Protein AF-A0A1G6CM73-F1 (afdb_monomer_lite)

Foldseek 3Di:
DDDQQCVVVVVVLVVDAQDPVNLVVQLVVQLVVLVVCCVVPVVSVVCNVVSNVCSVLSNLLSNLVSLLVVLVLVLCVVVVVQLLQKWKDKQVQWIRHSVDPDIDGDSDGDSCSSNDQKIWMWIDGRVAPPDIDIDMDGSVVSVVCSPVVSVVVVVVSVVVVVVRVVD

Radius of gyration: 19.4 Å; chains: 1; bounding box: 43×36×65 Å

Sequence (167 aa):
MDIENTKDLRIWIDKGEVSDNEKADIEVIIKAFSDYMTAVDPEYQYNKTFLKDFIPSFIMSNKMLNTKKAFLDTLIDSLNDYKEKLKIEIDNAWKYDGTKDSVILANFFDKSKVNSGKLYYQINYIDEKSFVLAGSIKTEKLDKDIDKVIEEVVDLFLSRLNENDEN

Organism: Eubacterium oxidoreducens (NCBI:txid1732)

Secondary structure (DSSP, 8-state):
----TTHHHHHHHTT-PPPHHHHHHHHHHHHHHHHHHHHH-GGGHHHHHHHHHHHHHHHHHHHHHHHHHHHHHHHHHHTGGGGGGEEEEETTTEEE-SSSSS-EE-SS--HHHHTSSEEEEEEEETTSTT-EEEEEEEHHHHTT-HHHHHHHHHHHHHHHHHHHHT-

Structure (mmCIF, N/CA/C/O backbone):
data_AF-A0A1G6CM73-F1
#
_entry.id   AF-A0A1G6CM73-F1
#
loop_
_atom_site.group_PDB
_atom_site.id
_atom_site.type_symbol
_atom_site.label_atom_id
_atom_site.label_alt_id
_atom_site.label_comp_id
_atom_site.label_asym_id
_atom_site.label_entity_id
_atom_site.label_seq_id
_atom_site.pdbx_PDB_ins_code
_atom_site.Cartn_x
_atom_site.Cartn_y
_atom_site.Cartn_z
_atom_site.occupancy
_atom_site.B_iso_or_equiv
_atom_site.auth_seq_id
_atom_site.auth_comp_id
_atom_site.auth_asym_id
_atom_site.auth_atom_id
_atom_site.pdbx_PDB_model_num
ATOM 1 N N . MET A 1 1 ? -6.945 -23.818 -8.688 1.00 51.78 1 MET A N 1
ATOM 2 C CA . MET A 1 1 ? -5.786 -23.013 -8.264 1.00 51.78 1 MET A CA 1
ATOM 3 C C . MET A 1 1 ? -6.092 -21.609 -8.725 1.00 51.78 1 MET A C 1
ATOM 5 O O . MET A 1 1 ? -6.179 -21.411 -9.931 1.00 51.78 1 MET A O 1
ATOM 9 N N . ASP A 1 2 ? -6.395 -20.703 -7.802 1.00 65.06 2 ASP A N 1
ATOM 10 C CA . ASP A 1 2 ? -6.663 -19.314 -8.170 1.00 65.06 2 ASP A CA 1
ATOM 11 C C . ASP A 1 2 ? -5.373 -18.698 -8.715 1.00 65.06 2 ASP A C 1
ATOM 13 O O . ASP A 1 2 ? -4.293 -18.913 -8.162 1.00 65.06 2 ASP A O 1
ATOM 17 N N . ILE A 1 3 ? -5.470 -18.005 -9.847 1.00 75.38 3 ILE A N 1
ATOM 18 C CA . ILE A 1 3 ? -4.323 -17.336 -10.460 1.00 75.38 3 ILE A CA 1
ATOM 19 C C . ILE A 1 3 ? -4.010 -16.095 -9.618 1.00 75.38 3 ILE A C 1
ATOM 21 O O . ILE A 1 3 ? -4.854 -15.208 -9.481 1.00 75.38 3 ILE A O 1
ATOM 25 N N . GLU A 1 4 ? -2.802 -16.037 -9.055 1.00 82.06 4 GLU A N 1
ATOM 26 C CA . GLU A 1 4 ? -2.294 -14.867 -8.336 1.00 82.06 4 GLU A CA 1
ATOM 27 C C . GLU A 1 4 ? -1.532 -13.955 -9.306 1.00 82.06 4 GLU A C 1
ATOM 29 O O . GLU A 1 4 ? -0.376 -14.210 -9.643 1.00 82.06 4 GLU A O 1
ATOM 34 N N . ASN A 1 5 ? -2.181 -12.885 -9.768 1.00 83.75 5 ASN A N 1
ATOM 35 C CA . ASN A 1 5 ? -1.605 -11.971 -10.768 1.00 83.75 5 ASN A CA 1
ATOM 36 C C . ASN A 1 5 ? -0.527 -11.039 -10.196 1.00 83.75 5 ASN A C 1
ATOM 38 O O . ASN A 1 5 ? 0.162 -10.349 -10.943 1.00 83.75 5 ASN A O 1
ATOM 42 N N . THR A 1 6 ? -0.404 -10.979 -8.872 1.00 88.94 6 THR A N 1
ATOM 43 C CA . THR A 1 6 ? 0.412 -9.989 -8.164 1.00 88.94 6 THR A CA 1
ATOM 44 C C . THR A 1 6 ? 1.589 -10.600 -7.413 1.00 88.94 6 THR A C 1
ATOM 46 O O . THR A 1 6 ? 2.295 -9.873 -6.721 1.00 88.94 6 THR A O 1
ATOM 49 N N . LYS A 1 7 ? 1.859 -11.901 -7.581 1.00 89.44 7 LYS A N 1
ATOM 50 C CA . LYS A 1 7 ? 2.931 -12.609 -6.868 1.00 89.44 7 LYS A CA 1
ATOM 51 C C . LYS A 1 7 ? 4.309 -11.972 -7.074 1.00 89.44 7 LYS A C 1
ATOM 53 O O . LYS A 1 7 ? 4.978 -11.633 -6.101 1.00 89.44 7 LYS A O 1
ATOM 58 N N . ASP A 1 8 ? 4.722 -11.772 -8.326 1.00 89.19 8 ASP A N 1
ATOM 59 C CA . ASP A 1 8 ? 6.038 -11.193 -8.637 1.00 89.19 8 ASP A CA 1
ATOM 60 C C . ASP A 1 8 ? 6.122 -9.721 -8.216 1.00 89.19 8 ASP A C 1
ATOM 62 O O . ASP A 1 8 ? 7.147 -9.274 -7.705 1.00 89.19 8 ASP A O 1
ATOM 66 N N . LEU A 1 9 ? 5.013 -8.985 -8.353 1.00 89.69 9 LEU A N 1
ATOM 67 C CA . LEU A 1 9 ? 4.895 -7.611 -7.867 1.00 89.69 9 LEU A CA 1
ATOM 68 C C . LEU A 1 9 ? 5.056 -7.545 -6.343 1.00 89.69 9 LEU A C 1
ATOM 70 O O . LEU A 1 9 ? 5.780 -6.692 -5.846 1.00 89.69 9 LEU A O 1
ATOM 74 N N . ARG A 1 10 ? 4.423 -8.454 -5.598 1.00 89.12 10 ARG A N 1
ATOM 75 C CA . ARG A 1 10 ? 4.547 -8.536 -4.141 1.00 89.12 10 ARG A CA 1
ATOM 76 C C . ARG A 1 10 ? 5.985 -8.829 -3.724 1.00 89.12 10 ARG A C 1
ATOM 78 O O . ARG A 1 10 ? 6.522 -8.098 -2.903 1.00 89.12 10 ARG A O 1
ATOM 85 N N . ILE A 1 11 ? 6.612 -9.845 -4.324 1.00 88.19 11 ILE A N 1
ATOM 86 C CA . ILE A 1 11 ? 8.023 -10.182 -4.065 1.00 88.19 11 ILE A CA 1
ATOM 87 C C . ILE A 1 11 ? 8.913 -8.964 -4.312 1.00 88.19 11 ILE A C 1
ATOM 89 O O . ILE A 1 11 ? 9.871 -8.735 -3.580 1.00 88.19 11 ILE A O 1
ATOM 93 N N . TRP A 1 12 ? 8.609 -8.187 -5.351 1.00 87.38 12 TRP A N 1
ATOM 94 C CA . TRP A 1 12 ? 9.332 -6.963 -5.647 1.00 87.38 12 TRP A CA 1
ATOM 95 C C . TRP A 1 12 ? 9.108 -5.873 -4.588 1.00 87.38 12 TRP A C 1
ATOM 97 O O . TRP A 1 12 ? 10.081 -5.302 -4.109 1.00 87.38 12 TRP A O 1
ATOM 107 N N . ILE A 1 13 ? 7.861 -5.625 -4.172 1.00 90.12 13 ILE A N 1
ATOM 108 C CA . ILE A 1 13 ? 7.522 -4.646 -3.122 1.00 90.12 13 ILE A CA 1
ATOM 109 C C . ILE A 1 13 ? 8.185 -5.002 -1.785 1.00 90.12 13 ILE A C 1
ATOM 111 O O . ILE A 1 13 ? 8.648 -4.107 -1.079 1.00 90.12 13 ILE A O 1
ATOM 115 N N . ASP A 1 14 ? 8.259 -6.291 -1.448 1.00 86.19 14 ASP A N 1
ATOM 116 C CA . ASP A 1 14 ? 8.864 -6.782 -0.205 1.00 86.19 14 ASP A CA 1
ATOM 117 C C . ASP A 1 14 ? 10.386 -6.544 -0.144 1.00 86.19 14 ASP A C 1
ATOM 119 O O . ASP A 1 14 ? 10.966 -6.576 0.939 1.00 86.19 14 ASP A O 1
ATOM 123 N N . LYS A 1 15 ? 11.044 -6.244 -1.275 1.00 82.38 15 LYS A N 1
ATOM 124 C CA . LYS A 1 15 ? 12.457 -5.821 -1.291 1.00 82.38 15 LYS A CA 1
ATOM 125 C C . LYS A 1 15 ? 12.668 -4.387 -0.795 1.00 82.38 15 LYS A C 1
ATOM 127 O O . LYS A 1 15 ? 13.814 -4.002 -0.583 1.00 82.38 15 LYS A O 1
ATOM 132 N N . GLY A 1 16 ? 11.595 -3.624 -0.583 1.00 76.69 16 GLY A N 1
ATOM 133 C CA . GLY A 1 16 ? 11.655 -2.268 -0.047 1.00 76.69 16 GLY A CA 1
ATOM 134 C C . GLY A 1 16 ? 11.598 -1.176 -1.114 1.00 76.69 16 GLY A C 1
ATOM 135 O O . GLY A 1 16 ? 10.983 -1.326 -2.175 1.00 76.69 16 GLY A O 1
ATOM 136 N N . GLU A 1 17 ? 12.209 -0.036 -0.796 1.00 75.81 17 GLU A N 1
ATOM 137 C CA . GLU A 1 17 ? 12.255 1.120 -1.686 1.00 75.81 17 GLU A CA 1
ATOM 138 C C . GLU A 1 17 ? 13.195 0.896 -2.873 1.00 75.81 17 GLU A C 1
ATOM 140 O O . GLU A 1 17 ? 14.277 0.332 -2.742 1.00 75.81 17 GLU A O 1
ATOM 145 N N . VAL A 1 18 ? 12.787 1.400 -4.039 1.00 78.62 18 VAL A N 1
ATOM 146 C CA . VAL A 1 18 ? 13.594 1.369 -5.263 1.00 78.62 18 VAL A CA 1
ATOM 147 C C . VAL A 1 18 ? 14.406 2.658 -5.342 1.00 78.62 18 VAL A C 1
ATOM 149 O O . VAL A 1 18 ? 13.835 3.754 -5.414 1.00 78.62 18 VAL A O 1
ATOM 152 N N . SER A 1 19 ? 15.729 2.525 -5.359 1.00 83.56 19 SER A N 1
ATOM 153 C CA . SER A 1 19 ? 16.665 3.639 -5.517 1.00 83.56 19 SER A CA 1
ATOM 154 C C . SER A 1 19 ? 16.550 4.301 -6.894 1.00 83.56 19 SER A C 1
ATOM 156 O O . SER A 1 19 ? 16.024 3.727 -7.846 1.00 83.56 19 SER A O 1
ATOM 158 N N . ASP A 1 20 ? 17.066 5.523 -7.040 1.00 84.62 20 ASP A N 1
ATOM 159 C CA . ASP A 1 20 ? 17.027 6.222 -8.333 1.00 84.62 20 ASP A CA 1
ATOM 160 C C . ASP A 1 20 ? 17.852 5.514 -9.420 1.00 84.62 20 ASP A C 1
ATOM 162 O O . ASP A 1 20 ? 17.456 5.517 -10.586 1.00 84.62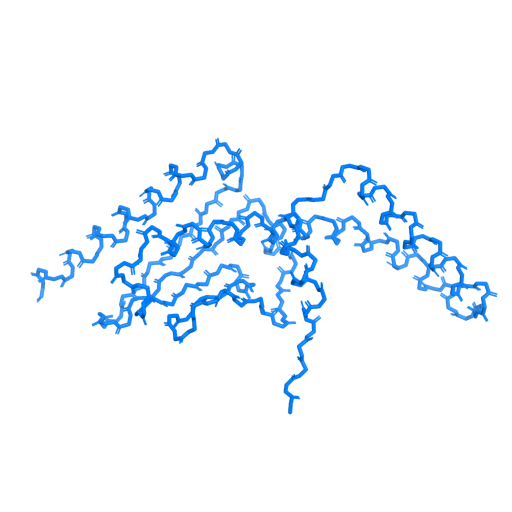 20 ASP A O 1
ATOM 166 N N . ASN A 1 21 ? 18.938 4.836 -9.034 1.00 87.31 21 ASN A N 1
ATOM 167 C CA . ASN A 1 21 ? 19.709 3.991 -9.947 1.00 87.31 21 ASN A CA 1
ATOM 168 C C . ASN A 1 21 ? 18.881 2.787 -10.414 1.00 87.31 21 ASN A C 1
ATOM 170 O O . ASN A 1 21 ? 18.781 2.545 -11.611 1.00 87.31 21 ASN A O 1
ATOM 174 N N . GLU A 1 22 ? 18.208 2.086 -9.496 1.00 85.25 22 GLU A N 1
ATOM 175 C CA . GLU A 1 22 ? 17.347 0.954 -9.861 1.00 85.25 22 GLU A CA 1
ATOM 176 C C . GLU A 1 22 ? 16.152 1.389 -10.714 1.00 85.25 22 GLU A C 1
ATOM 178 O O . GLU A 1 22 ? 15.761 0.668 -11.628 1.00 85.25 22 GLU A O 1
ATOM 183 N N . LYS A 1 23 ? 15.584 2.580 -10.472 1.00 86.00 23 LYS A N 1
ATOM 184 C CA . LYS A 1 23 ? 14.556 3.146 -11.359 1.00 86.00 23 LYS A CA 1
ATOM 185 C C . LYS A 1 23 ? 15.102 3.290 -12.772 1.00 86.00 23 LYS A C 1
ATOM 187 O O . LYS A 1 23 ? 14.465 2.802 -13.702 1.00 86.00 23 LYS A O 1
ATOM 192 N N . ALA A 1 24 ? 16.269 3.918 -12.930 1.00 87.94 24 ALA A N 1
ATOM 193 C CA . ALA A 1 24 ? 16.902 4.093 -14.233 1.00 87.94 24 ALA A CA 1
ATOM 194 C C . ALA A 1 24 ? 17.168 2.742 -14.919 1.00 87.94 24 ALA A C 1
ATOM 196 O O . ALA A 1 24 ? 16.850 2.587 -16.100 1.00 87.94 24 ALA A O 1
ATOM 197 N N . ASP A 1 25 ? 17.653 1.749 -14.173 1.00 89.25 25 ASP A N 1
ATOM 198 C CA . ASP A 1 25 ? 17.893 0.398 -14.682 1.00 89.25 25 ASP A CA 1
ATOM 199 C C . ASP A 1 25 ? 16.595 -0.282 -15.144 1.00 89.25 25 ASP A C 1
ATOM 201 O O . ASP A 1 25 ? 16.545 -0.828 -16.247 1.00 89.25 25 ASP A O 1
ATOM 205 N N . ILE A 1 26 ? 15.512 -0.194 -14.363 1.00 86.81 26 ILE A N 1
ATOM 206 C CA . ILE A 1 26 ? 14.185 -0.708 -14.743 1.00 86.81 26 ILE A CA 1
ATOM 207 C C . ILE A 1 26 ? 13.705 -0.044 -16.034 1.00 86.81 26 ILE A C 1
ATOM 209 O O . ILE A 1 26 ? 13.221 -0.730 -16.939 1.00 86.81 26 ILE A O 1
ATOM 213 N N . GLU A 1 27 ? 13.849 1.279 -16.150 1.00 87.62 27 GLU A N 1
ATOM 214 C CA . GLU A 1 27 ? 13.454 1.973 -17.372 1.00 87.62 27 GLU A CA 1
ATOM 215 C C . GLU A 1 27 ? 14.238 1.468 -18.584 1.00 87.62 27 GLU A C 1
ATOM 217 O O . GLU A 1 27 ? 13.651 1.248 -19.645 1.00 87.62 27 GLU A O 1
ATOM 222 N N . VAL A 1 28 ? 15.555 1.297 -18.442 1.00 89.00 28 VAL A N 1
ATOM 223 C CA . VAL A 1 28 ? 16.430 0.806 -19.513 1.00 89.00 28 VAL A CA 1
ATOM 224 C C . VAL A 1 28 ? 16.052 -0.620 -19.900 1.00 89.00 28 VAL A C 1
ATOM 226 O O . VAL A 1 28 ? 15.887 -0.890 -21.090 1.00 89.00 28 VAL A O 1
ATOM 229 N N . ILE A 1 29 ? 15.841 -1.509 -18.927 1.00 89.12 29 ILE A N 1
ATOM 230 C CA . ILE A 1 29 ? 15.462 -2.909 -19.161 1.00 89.12 29 ILE A CA 1
ATOM 231 C C . ILE A 1 29 ? 14.131 -2.991 -19.914 1.00 89.12 29 ILE A C 1
ATOM 233 O O . ILE A 1 29 ? 14.046 -3.680 -20.931 1.00 89.12 29 ILE A O 1
ATOM 237 N N . ILE A 1 30 ? 13.100 -2.258 -19.477 1.00 86.69 30 ILE A N 1
ATOM 238 C CA . ILE A 1 30 ? 11.785 -2.293 -20.136 1.00 86.69 30 ILE A CA 1
ATOM 239 C C . ILE A 1 30 ? 11.865 -1.681 -21.540 1.00 86.69 30 ILE A C 1
ATOM 241 O O . ILE A 1 30 ? 11.281 -2.224 -22.482 1.00 86.69 30 ILE A O 1
ATOM 245 N N . LYS A 1 31 ? 12.611 -0.580 -21.719 1.00 86.69 31 LYS A N 1
ATOM 246 C CA . LYS A 1 31 ? 12.829 0.029 -23.042 1.00 86.69 31 LYS A CA 1
ATOM 247 C C . LYS A 1 31 ? 13.542 -0.944 -23.986 1.00 86.69 31 LYS A C 1
ATOM 249 O O . LYS A 1 31 ? 13.077 -1.113 -25.110 1.00 86.69 31 LYS A O 1
ATOM 254 N N . ALA A 1 32 ? 14.602 -1.606 -23.525 1.00 88.25 32 ALA A N 1
ATOM 255 C CA . ALA A 1 32 ? 15.357 -2.578 -24.309 1.00 88.25 32 ALA A CA 1
ATOM 256 C C . ALA A 1 32 ? 14.514 -3.812 -24.667 1.00 88.25 32 ALA A C 1
ATOM 258 O O . ALA A 1 32 ? 14.525 -4.245 -25.817 1.00 88.25 32 ALA A O 1
ATOM 259 N N . PHE A 1 33 ? 13.732 -4.340 -23.721 1.00 87.19 33 PHE A N 1
ATOM 260 C CA . PHE A 1 33 ? 12.819 -5.459 -23.971 1.00 87.19 33 PHE A CA 1
ATOM 261 C C . PHE A 1 33 ? 11.741 -5.099 -25.003 1.00 87.19 33 PHE A C 1
ATOM 263 O O . PHE A 1 33 ? 11.486 -5.850 -25.941 1.00 87.19 33 PHE A O 1
ATOM 270 N N . SER A 1 34 ? 11.153 -3.910 -24.874 1.00 84.38 34 SER A N 1
ATOM 271 C CA . SER A 1 34 ? 10.179 -3.357 -25.820 1.00 84.38 34 SER A CA 1
ATOM 272 C C . SER A 1 34 ? 10.766 -3.181 -27.234 1.00 84.38 34 SER A C 1
ATOM 274 O O . SER A 1 34 ? 10.136 -3.538 -28.236 1.00 84.38 34 SER A O 1
ATOM 276 N N . ASP A 1 35 ? 12.007 -2.695 -27.327 1.00 85.81 35 ASP A N 1
ATOM 277 C CA . ASP A 1 35 ? 12.722 -2.560 -28.597 1.00 85.81 35 ASP A CA 1
ATOM 278 C C . ASP A 1 35 ? 13.050 -3.933 -29.215 1.00 85.81 35 ASP A C 1
ATOM 280 O O . ASP A 1 35 ? 12.861 -4.112 -30.419 1.00 85.81 35 ASP A O 1
ATOM 284 N N . TYR A 1 36 ? 13.453 -4.918 -28.403 1.00 86.56 36 TYR A N 1
ATOM 285 C CA . TYR A 1 36 ? 13.667 -6.302 -28.837 1.00 86.56 36 TYR A CA 1
ATOM 286 C C . TYR A 1 36 ? 12.392 -6.930 -29.409 1.00 86.56 36 TYR A C 1
ATOM 288 O O . TYR A 1 36 ? 12.436 -7.438 -30.526 1.00 86.56 36 TYR A O 1
ATOM 296 N N . MET A 1 37 ? 11.256 -6.834 -28.702 1.00 85.44 37 MET A N 1
ATOM 297 C CA . MET A 1 37 ? 9.963 -7.363 -29.169 1.00 85.44 37 MET A CA 1
ATOM 298 C C . MET A 1 37 ? 9.600 -6.827 -30.558 1.00 85.44 37 MET A C 1
ATOM 300 O O . MET A 1 37 ? 9.181 -7.583 -31.424 1.00 85.44 37 MET A O 1
ATOM 304 N N . THR A 1 38 ? 9.842 -5.536 -30.797 1.00 83.88 38 THR A N 1
ATOM 305 C CA . THR A 1 38 ? 9.596 -4.902 -32.104 1.00 83.88 38 THR A CA 1
ATOM 306 C C . THR A 1 38 ? 10.561 -5.386 -33.188 1.00 83.88 38 THR A C 1
ATOM 308 O O . THR A 1 38 ? 10.199 -5.458 -34.360 1.00 83.88 38 THR A O 1
ATOM 311 N N . ALA A 1 39 ? 11.813 -5.665 -32.819 1.00 86.06 39 ALA A N 1
ATOM 312 C CA . ALA A 1 39 ? 12.837 -6.114 -33.754 1.00 86.06 39 ALA A CA 1
ATOM 313 C C . ALA A 1 39 ? 12.616 -7.563 -34.212 1.00 86.06 39 ALA A C 1
ATOM 315 O O . ALA A 1 39 ? 12.952 -7.893 -35.348 1.00 86.06 39 ALA A O 1
ATOM 316 N N . VAL A 1 40 ? 12.065 -8.416 -33.341 1.00 87.81 40 VAL A N 1
ATOM 317 C CA . VAL A 1 40 ? 11.785 -9.828 -33.654 1.00 87.81 40 VAL A CA 1
ATOM 318 C C . VAL A 1 40 ? 10.382 -10.061 -34.208 1.00 87.81 40 VAL A C 1
ATOM 320 O O . VAL A 1 40 ? 10.179 -11.041 -34.919 1.00 87.81 40 VAL A O 1
ATOM 323 N N . ASP A 1 41 ? 9.441 -9.161 -33.922 1.00 83.88 41 ASP A N 1
ATOM 324 C CA . ASP A 1 41 ? 8.075 -9.187 -34.439 1.00 83.88 41 ASP A CA 1
ATOM 325 C C . ASP A 1 41 ? 7.621 -7.761 -34.826 1.00 83.88 41 ASP A C 1
ATOM 327 O O . ASP A 1 41 ? 7.186 -6.974 -33.976 1.00 83.88 41 ASP A O 1
ATOM 331 N N . PRO A 1 42 ? 7.721 -7.394 -36.117 1.00 73.19 42 PRO A N 1
ATOM 332 C CA . PRO A 1 42 ? 7.325 -6.075 -36.602 1.00 73.19 42 PRO A CA 1
ATOM 333 C C . PRO A 1 42 ? 5.834 -5.753 -36.419 1.00 73.19 42 PRO A C 1
ATOM 335 O O . PRO A 1 42 ? 5.478 -4.573 -36.412 1.00 73.19 42 PRO A O 1
ATOM 338 N N . GLU A 1 43 ? 4.959 -6.751 -36.246 1.00 75.69 43 GLU A N 1
ATOM 339 C CA . GLU A 1 43 ? 3.532 -6.524 -35.966 1.00 75.69 43 GLU A CA 1
ATOM 340 C C . GLU A 1 43 ? 3.312 -6.026 -34.526 1.00 75.69 43 GLU A C 1
ATOM 342 O O . GLU A 1 43 ? 2.309 -5.379 -34.217 1.00 75.69 43 GLU A O 1
ATOM 347 N N . TYR A 1 44 ? 4.308 -6.213 -33.653 1.00 72.62 44 TYR A N 1
ATOM 348 C CA . TYR A 1 44 ? 4.304 -5.778 -32.258 1.00 72.62 44 TYR A CA 1
ATOM 349 C C . TYR A 1 44 ? 4.640 -4.285 -32.062 1.00 72.62 44 TYR A C 1
ATOM 351 O O . TYR A 1 44 ? 4.685 -3.805 -30.925 1.00 72.62 44 TYR A O 1
ATOM 359 N N . GLN A 1 45 ? 4.839 -3.518 -33.146 1.00 64.25 45 GLN A N 1
ATOM 360 C CA . GLN A 1 45 ? 5.177 -2.083 -33.111 1.00 64.25 45 GLN A CA 1
ATOM 361 C C . GLN A 1 45 ? 4.225 -1.241 -32.244 1.00 64.25 45 GLN A C 1
ATOM 363 O O . GLN A 1 45 ? 4.668 -0.291 -31.596 1.00 64.25 45 GLN A O 1
ATOM 368 N N . TYR A 1 46 ? 2.937 -1.598 -32.176 1.00 61.16 46 TYR A N 1
ATOM 369 C CA . TYR A 1 46 ? 1.946 -0.881 -31.363 1.00 61.16 46 TYR A CA 1
ATOM 370 C C . TYR A 1 46 ? 2.220 -0.994 -29.850 1.00 61.16 46 TYR A C 1
ATOM 372 O O . TYR A 1 46 ? 1.996 -0.050 -29.091 1.00 61.16 46 TYR A O 1
ATOM 380 N N . ASN A 1 47 ? 2.794 -2.116 -29.406 1.00 64.50 47 ASN A N 1
ATOM 381 C CA . ASN A 1 47 ? 3.063 -2.375 -27.992 1.00 64.50 47 ASN A CA 1
ATOM 382 C C . ASN A 1 47 ? 4.342 -1.693 -27.482 1.00 64.50 47 ASN A C 1
ATOM 384 O O . ASN A 1 47 ? 4.536 -1.582 -26.268 1.00 64.50 47 ASN A O 1
ATOM 388 N N . LYS A 1 48 ? 5.206 -1.196 -28.382 1.00 68.00 48 LYS A N 1
ATOM 389 C CA . LYS A 1 48 ? 6.449 -0.517 -27.995 1.00 68.00 48 LYS A CA 1
ATOM 390 C C . LYS A 1 48 ? 6.194 0.783 -27.244 1.00 68.00 48 LYS A C 1
ATOM 392 O O . LYS A 1 48 ? 6.821 1.034 -26.214 1.00 68.00 48 LYS A O 1
ATOM 397 N N . THR A 1 49 ? 5.274 1.590 -27.762 1.00 70.19 49 THR A N 1
ATOM 398 C CA . THR A 1 49 ? 4.825 2.829 -27.117 1.00 70.19 49 THR A CA 1
ATOM 399 C C . THR A 1 49 ? 4.054 2.497 -25.845 1.00 70.19 49 THR A C 1
ATOM 401 O O . THR A 1 49 ? 4.357 3.034 -24.785 1.00 70.19 49 THR A O 1
ATOM 404 N N . PHE A 1 50 ? 3.166 1.500 -25.926 1.00 73.94 50 PHE A N 1
ATOM 405 C CA . PHE A 1 50 ? 2.337 1.067 -24.807 1.00 73.94 50 PHE A CA 1
ATOM 406 C C . PHE A 1 50 ? 3.162 0.687 -23.572 1.00 73.94 50 PHE A C 1
ATOM 408 O O . PHE A 1 50 ? 2.965 1.270 -22.517 1.00 73.94 50 PHE A O 1
ATOM 415 N N . LEU A 1 51 ? 4.134 -0.227 -23.676 1.00 75.69 51 LEU A N 1
ATOM 416 C CA . LEU A 1 51 ? 4.917 -0.656 -22.506 1.00 75.69 51 LEU A CA 1
ATOM 417 C C . LEU A 1 51 ? 5.698 0.495 -21.859 1.00 75.69 51 LEU A C 1
ATOM 419 O O . LEU A 1 51 ? 5.816 0.538 -20.634 1.00 75.69 51 LEU A O 1
ATOM 423 N N . LYS A 1 52 ? 6.204 1.440 -22.663 1.00 77.62 52 LYS A N 1
ATOM 424 C CA . LYS A 1 52 ? 6.956 2.600 -22.160 1.00 77.62 52 LYS A CA 1
ATOM 425 C C . LYS A 1 52 ? 6.065 3.529 -21.329 1.00 77.62 52 LYS A C 1
ATOM 427 O O . LYS A 1 52 ? 6.514 4.007 -20.290 1.00 77.62 52 LYS A O 1
ATOM 432 N N . ASP A 1 53 ? 4.799 3.691 -21.708 1.00 81.50 53 ASP A N 1
ATOM 433 C CA . ASP A 1 53 ? 3.834 4.530 -20.984 1.00 81.50 53 ASP A CA 1
ATOM 434 C C . ASP A 1 53 ? 3.441 3.954 -19.609 1.00 81.50 53 ASP A C 1
ATOM 436 O O . ASP A 1 53 ? 3.025 4.685 -18.704 1.00 81.50 53 ASP A O 1
ATOM 440 N N . PHE A 1 54 ? 3.616 2.643 -19.405 1.00 84.38 54 PHE A N 1
ATOM 441 C CA . PHE A 1 54 ? 3.359 2.002 -18.113 1.00 84.38 54 PHE A CA 1
ATOM 442 C C . PHE A 1 54 ? 4.518 2.145 -17.125 1.00 84.38 54 PHE A C 1
ATOM 444 O O . PHE A 1 54 ? 4.273 2.030 -15.925 1.00 84.38 54 PHE A O 1
ATOM 451 N N . ILE A 1 55 ? 5.742 2.451 -17.577 1.00 85.94 55 ILE A N 1
ATOM 452 C CA . ILE A 1 55 ? 6.931 2.512 -16.707 1.00 85.94 55 ILE A CA 1
ATOM 453 C C . ILE A 1 55 ? 6.755 3.517 -15.554 1.00 85.94 55 ILE A C 1
ATOM 455 O O . ILE A 1 55 ? 6.888 3.104 -14.398 1.00 85.94 55 ILE A O 1
ATOM 459 N N . PRO A 1 56 ? 6.372 4.793 -15.785 1.00 86.88 56 PRO A N 1
ATOM 460 C CA . PRO A 1 56 ? 6.225 5.754 -14.686 1.00 86.88 56 PRO A CA 1
ATOM 461 C C . PRO A 1 56 ? 5.124 5.337 -13.706 1.00 86.88 56 PRO A C 1
ATOM 463 O O . PRO A 1 56 ? 5.243 5.495 -12.493 1.00 86.88 56 PRO A O 1
ATOM 466 N N . SER A 1 57 ? 4.049 4.754 -14.244 1.00 88.25 57 SER A N 1
ATOM 467 C CA . SER A 1 57 ? 2.923 4.260 -13.455 1.00 88.25 57 SER A CA 1
ATOM 468 C C . SER A 1 57 ? 3.310 3.065 -12.589 1.00 88.25 57 SER A C 1
ATOM 470 O O . SER A 1 57 ? 2.864 2.981 -11.447 1.00 88.25 57 SER A O 1
ATOM 472 N N . PHE A 1 58 ? 4.129 2.157 -13.118 1.00 88.81 58 PHE A N 1
ATOM 473 C CA . PHE A 1 58 ? 4.660 1.010 -12.391 1.00 88.81 58 PHE A CA 1
ATOM 474 C C . PHE A 1 58 ? 5.559 1.464 -11.239 1.00 88.81 58 PHE A C 1
ATOM 476 O O . PHE A 1 58 ? 5.314 1.075 -10.101 1.00 88.81 58 PHE A O 1
ATOM 483 N N . ILE A 1 59 ? 6.518 2.357 -11.505 1.00 88.31 59 ILE A N 1
ATOM 484 C CA . ILE A 1 59 ? 7.433 2.893 -10.485 1.00 88.31 59 ILE A CA 1
ATOM 485 C C . ILE A 1 59 ? 6.653 3.594 -9.363 1.00 88.31 59 ILE A C 1
ATOM 487 O O . ILE A 1 59 ? 6.891 3.334 -8.183 1.00 88.31 59 ILE A O 1
ATOM 491 N N . MET A 1 60 ? 5.686 4.446 -9.721 1.00 90.38 60 MET A N 1
ATOM 492 C CA . MET A 1 60 ? 4.833 5.135 -8.749 1.00 90.38 60 MET A CA 1
ATOM 493 C C . MET A 1 60 ? 4.002 4.152 -7.917 1.00 90.38 60 MET A C 1
ATOM 495 O O . MET A 1 60 ? 3.970 4.263 -6.692 1.00 90.38 60 MET A O 1
ATOM 499 N N . SER A 1 61 ? 3.376 3.166 -8.569 1.00 92.31 61 SER A N 1
ATOM 500 C CA . SER A 1 61 ? 2.560 2.159 -7.878 1.00 92.31 61 SER A CA 1
ATOM 501 C C . SER A 1 61 ? 3.406 1.323 -6.933 1.00 92.31 61 SER A C 1
ATOM 503 O O . SER A 1 61 ? 2.974 1.071 -5.816 1.00 92.31 61 SER A O 1
ATOM 505 N N . ASN A 1 62 ? 4.624 0.952 -7.332 1.00 91.25 62 ASN A N 1
ATOM 506 C CA . ASN A 1 62 ? 5.535 0.223 -6.464 1.00 91.25 62 ASN A CA 1
ATOM 507 C C . ASN A 1 62 ? 5.863 1.017 -5.193 1.00 91.25 62 ASN A C 1
ATOM 509 O O . ASN A 1 62 ? 5.719 0.493 -4.092 1.00 91.25 62 ASN A O 1
ATOM 513 N N . LYS A 1 63 ? 6.226 2.300 -5.342 1.00 90.62 63 LYS A N 1
ATOM 514 C CA . LYS A 1 63 ? 6.494 3.182 -4.198 1.00 90.62 63 LYS A CA 1
ATOM 515 C C . LYS A 1 63 ? 5.273 3.282 -3.280 1.00 90.62 63 LYS A C 1
ATOM 517 O O . LYS A 1 63 ? 5.382 3.040 -2.085 1.00 90.62 63 LYS A O 1
ATOM 522 N N . MET A 1 64 ? 4.107 3.603 -3.838 1.00 94.00 64 MET A N 1
ATOM 523 C CA . MET A 1 64 ? 2.890 3.806 -3.048 1.00 94.00 64 MET A CA 1
ATOM 524 C C . MET A 1 64 ? 2.416 2.525 -2.362 1.00 94.00 64 MET A C 1
ATOM 526 O O . MET A 1 64 ? 2.000 2.573 -1.207 1.00 94.00 64 MET A O 1
ATOM 530 N N . LEU A 1 65 ? 2.496 1.377 -3.040 1.00 95.38 65 LEU A N 1
ATOM 531 C CA . LEU A 1 65 ? 2.174 0.085 -2.440 1.00 95.38 65 LEU A CA 1
ATOM 532 C C . LEU A 1 65 ? 3.131 -0.246 -1.298 1.00 95.38 65 LEU A C 1
ATOM 534 O O . LEU A 1 65 ? 2.651 -0.706 -0.268 1.00 95.38 65 LEU A O 1
ATOM 538 N N . ASN A 1 66 ? 4.431 0.023 -1.447 1.00 93.75 66 ASN A N 1
ATOM 539 C CA . ASN A 1 66 ? 5.409 -0.186 -0.383 1.00 93.75 66 ASN A CA 1
ATOM 540 C C . ASN A 1 66 ? 5.116 0.699 0.844 1.00 93.75 66 ASN A C 1
ATOM 542 O O . ASN A 1 66 ? 4.942 0.165 1.936 1.00 93.75 66 ASN A O 1
ATOM 546 N N . THR A 1 67 ? 4.922 2.012 0.667 1.00 93.38 67 THR A N 1
ATOM 547 C CA . THR A 1 67 ? 4.573 2.936 1.767 1.00 93.38 67 THR A CA 1
ATOM 548 C C . THR A 1 67 ? 3.292 2.513 2.493 1.00 93.38 67 THR A C 1
ATOM 550 O O . THR A 1 67 ? 3.220 2.517 3.720 1.00 93.38 67 THR A O 1
ATOM 553 N N . LYS A 1 68 ? 2.259 2.124 1.738 1.00 95.19 68 LYS A N 1
ATOM 554 C CA . LYS A 1 68 ? 0.965 1.702 2.295 1.00 95.19 68 LYS A CA 1
ATOM 555 C C . LYS A 1 68 ? 1.048 0.347 2.993 1.00 95.19 68 LYS A C 1
ATOM 557 O O . LYS A 1 68 ? 0.340 0.138 3.973 1.00 95.19 68 LYS A O 1
ATOM 562 N N . LYS A 1 69 ? 1.917 -0.546 2.512 1.00 95.06 69 LYS A N 1
ATOM 563 C CA . LYS A 1 69 ? 2.228 -1.810 3.182 1.00 95.06 69 LYS A CA 1
ATOM 564 C C . LYS A 1 69 ? 2.941 -1.560 4.505 1.00 95.06 69 LYS A C 1
ATOM 566 O O . LYS A 1 69 ? 2.499 -2.100 5.505 1.00 95.06 69 LYS A O 1
ATOM 571 N N . ALA A 1 70 ? 3.967 -0.706 4.518 1.00 94.19 70 ALA A N 1
ATOM 572 C CA . ALA A 1 70 ? 4.685 -0.352 5.740 1.00 94.19 70 ALA A CA 1
ATOM 573 C C . ALA A 1 70 ? 3.726 0.191 6.809 1.00 94.19 70 ALA A C 1
ATOM 575 O O . ALA A 1 70 ? 3.731 -0.293 7.931 1.00 94.19 70 ALA A O 1
ATOM 576 N N . PHE A 1 71 ? 2.819 1.100 6.432 1.00 96.44 71 PHE A N 1
ATOM 577 C CA . PHE A 1 71 ? 1.768 1.570 7.339 1.00 96.44 71 PHE A CA 1
ATOM 578 C C . PHE A 1 71 ? 0.897 0.427 7.878 1.00 96.44 71 PHE A C 1
ATOM 580 O O . PHE A 1 71 ? 0.604 0.397 9.069 1.00 96.44 71 PHE A O 1
ATOM 587 N N . LEU A 1 72 ? 0.470 -0.508 7.023 1.00 96.56 72 LEU A N 1
ATOM 588 C CA . LEU A 1 72 ? -0.340 -1.642 7.465 1.00 96.56 72 LEU A CA 1
ATOM 589 C C . LEU A 1 72 ? 0.419 -2.543 8.440 1.00 96.56 72 LEU A C 1
ATOM 591 O O . LEU A 1 72 ? -0.136 -2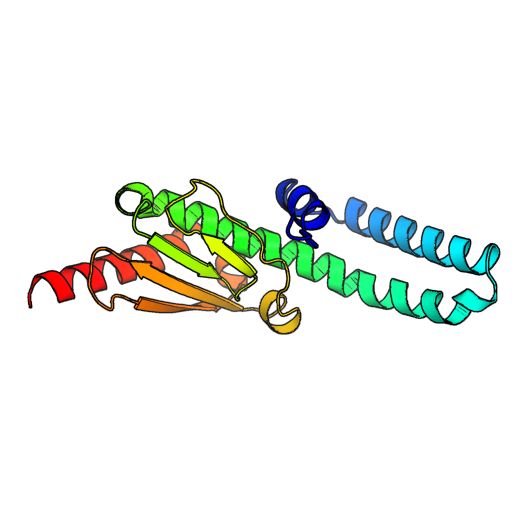.896 9.473 1.00 96.56 72 LEU A O 1
ATOM 595 N N . ASP A 1 73 ? 1.660 -2.896 8.107 1.00 95.19 73 ASP A N 1
ATOM 596 C CA . ASP A 1 73 ? 2.513 -3.744 8.939 1.00 95.19 73 ASP A CA 1
ATOM 597 C C . ASP A 1 73 ? 2.696 -3.097 10.328 1.00 95.19 73 ASP A C 1
ATOM 599 O O . ASP A 1 73 ? 2.378 -3.715 11.342 1.00 95.19 73 ASP A O 1
ATOM 603 N N . THR A 1 74 ? 3.063 -1.810 10.387 1.00 95.75 74 THR A N 1
ATOM 604 C CA . THR A 1 74 ? 3.233 -1.077 11.655 1.00 95.75 74 THR A CA 1
ATOM 605 C C . THR A 1 74 ? 1.928 -0.945 12.449 1.00 95.75 74 THR A C 1
ATOM 607 O O . THR A 1 74 ? 1.939 -1.002 13.681 1.00 95.75 74 THR A O 1
ATOM 610 N N . LEU A 1 75 ? 0.788 -0.784 11.767 1.00 97.00 75 LEU A N 1
ATOM 611 C CA . LEU A 1 75 ? -0.523 -0.719 12.418 1.00 97.00 75 LEU A CA 1
ATOM 612 C C . LEU A 1 75 ? -0.893 -2.058 13.063 1.00 97.00 75 LEU A C 1
ATOM 614 O O . LEU A 1 75 ? -1.410 -2.074 14.177 1.00 97.00 75 LEU A O 1
ATOM 618 N N . ILE A 1 76 ? -0.630 -3.169 12.371 1.00 95.81 76 ILE A N 1
ATOM 619 C CA . ILE A 1 76 ? -0.860 -4.520 12.897 1.00 95.81 76 ILE A CA 1
ATOM 620 C C . ILE A 1 76 ? 0.018 -4.758 14.124 1.00 95.81 76 ILE A C 1
ATOM 622 O O . ILE A 1 76 ? -0.493 -5.215 15.145 1.00 95.81 76 ILE A O 1
ATOM 626 N N . ASP A 1 77 ? 1.301 -4.396 14.049 1.00 95.31 77 ASP A N 1
ATOM 627 C CA . ASP A 1 77 ? 2.237 -4.537 15.168 1.00 95.31 77 ASP A CA 1
ATOM 628 C C . ASP A 1 77 ? 1.793 -3.713 16.386 1.00 95.31 77 ASP A C 1
ATOM 630 O O . ASP A 1 77 ? 1.851 -4.185 17.523 1.00 95.31 77 ASP A O 1
ATOM 634 N N . SER A 1 78 ? 1.273 -2.505 16.157 1.00 96.88 78 SER A N 1
ATOM 635 C CA . SER A 1 78 ? 0.781 -1.621 17.222 1.00 96.88 78 SER A CA 1
ATOM 636 C C . SER A 1 78 ? -0.553 -2.082 17.825 1.00 96.88 78 SER A C 1
ATOM 638 O O . SER A 1 78 ? -0.862 -1.757 18.968 1.00 96.88 78 SER A O 1
ATOM 640 N N . LEU A 1 79 ? -1.335 -2.875 17.087 1.00 95.38 79 LEU A N 1
ATOM 641 C CA . LEU A 1 79 ? -2.579 -3.502 17.544 1.00 95.38 79 LEU A CA 1
ATOM 642 C C . LEU A 1 79 ? -2.407 -5.007 17.814 1.00 95.38 79 LEU A C 1
ATOM 644 O O . LEU A 1 79 ? -3.365 -5.774 17.686 1.00 95.38 79 LEU A O 1
ATOM 648 N N . ASN A 1 80 ? -1.201 -5.444 18.195 1.00 94.12 80 ASN A N 1
ATOM 649 C CA . ASN A 1 80 ? -0.863 -6.863 18.327 1.00 94.12 80 ASN A CA 1
ATOM 650 C C . ASN A 1 80 ? -1.811 -7.642 19.261 1.00 94.12 80 ASN A C 1
ATOM 652 O O . ASN A 1 80 ? -2.130 -8.792 18.969 1.00 94.12 80 ASN A O 1
ATOM 656 N N . ASP A 1 81 ? -2.327 -7.017 20.323 1.00 94.31 81 ASP A N 1
ATOM 657 C CA . ASP A 1 81 ? -3.262 -7.656 21.265 1.00 94.31 81 ASP A CA 1
ATOM 658 C C . ASP A 1 81 ? -4.636 -7.973 20.643 1.00 94.31 81 ASP A C 1
ATOM 660 O O . ASP A 1 81 ? -5.359 -8.847 21.121 1.00 94.31 81 ASP A O 1
ATOM 664 N N . TYR A 1 82 ? -4.987 -7.307 19.540 1.00 93.62 82 TYR A N 1
ATOM 665 C CA . TYR A 1 82 ? -6.264 -7.461 18.835 1.00 93.62 82 TYR A CA 1
ATOM 666 C C . TYR A 1 82 ? -6.126 -8.220 17.511 1.00 93.62 82 TYR A C 1
ATOM 668 O O . TYR A 1 82 ? -7.132 -8.548 16.878 1.00 93.62 82 TYR A O 1
ATOM 676 N N . LYS A 1 83 ? -4.893 -8.501 17.069 1.00 91.88 83 LYS A N 1
ATOM 677 C CA . LYS A 1 83 ? -4.579 -8.856 15.677 1.00 91.88 83 LYS A CA 1
ATOM 678 C C . LYS A 1 83 ? -5.361 -10.048 15.124 1.00 91.88 83 LYS A C 1
ATOM 680 O O . LYS A 1 83 ? -5.844 -9.981 14.000 1.00 91.88 83 LYS A O 1
ATOM 685 N N . GLU A 1 84 ? -5.598 -11.087 15.926 1.00 92.38 84 GLU A N 1
ATOM 686 C CA . GLU A 1 84 ? -6.329 -12.297 15.499 1.00 92.38 84 GLU A CA 1
ATOM 687 C C . GLU A 1 84 ? -7.790 -12.017 15.104 1.00 92.38 84 GLU A C 1
ATOM 689 O O . GLU A 1 84 ? -8.424 -12.793 14.388 1.00 92.38 84 GLU A O 1
ATOM 694 N N . LYS A 1 85 ? -8.329 -10.889 15.571 1.00 93.75 85 LYS A N 1
ATOM 695 C CA . LYS A 1 85 ? -9.718 -10.458 15.388 1.00 93.75 85 LYS A CA 1
ATOM 696 C C . LYS A 1 85 ? -9.832 -9.227 14.491 1.00 93.75 85 LYS A C 1
ATOM 698 O O . LYS A 1 85 ? -10.938 -8.734 14.256 1.00 93.75 85 LYS A O 1
ATOM 703 N N . LEU A 1 86 ? -8.710 -8.726 13.978 1.00 94.81 86 LEU A N 1
ATOM 704 C CA . LEU A 1 86 ? -8.679 -7.572 13.096 1.00 94.81 86 LEU A CA 1
ATOM 705 C C . LEU A 1 86 ? -8.784 -7.983 11.634 1.00 94.81 86 LEU A C 1
ATOM 707 O O . LEU A 1 86 ? -8.094 -8.872 11.144 1.00 94.81 86 LEU A O 1
ATOM 711 N N . LYS A 1 87 ? -9.620 -7.249 10.907 1.00 95.69 87 LYS A N 1
ATOM 712 C CA . LYS A 1 87 ? -9.643 -7.238 9.449 1.00 95.69 87 LYS A CA 1
ATOM 713 C C . LYS A 1 87 ? -9.365 -5.824 8.984 1.00 95.69 87 LYS A C 1
ATOM 715 O O . LYS A 1 87 ? -10.182 -4.933 9.210 1.00 95.69 87 LYS A O 1
ATOM 720 N N . ILE A 1 88 ? -8.220 -5.622 8.346 1.00 97.06 88 ILE A N 1
ATOM 721 C CA . ILE A 1 88 ? -7.773 -4.310 7.885 1.00 97.06 88 ILE A CA 1
ATOM 722 C C . ILE A 1 88 ? -7.657 -4.333 6.367 1.00 97.06 88 ILE A C 1
ATOM 724 O O . ILE A 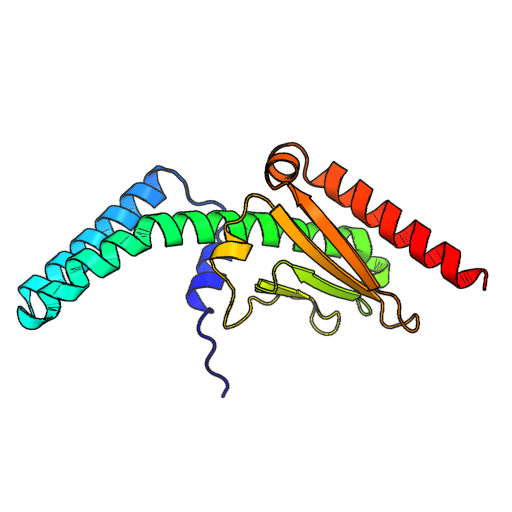1 88 ? -7.067 -5.244 5.790 1.00 97.06 88 ILE A O 1
ATOM 728 N N . GLU A 1 89 ? -8.213 -3.323 5.710 1.00 96.94 89 GLU A N 1
ATOM 729 C CA . GLU A 1 89 ? -8.072 -3.111 4.275 1.00 96.94 89 GLU A CA 1
ATOM 730 C C . GLU A 1 89 ? -7.514 -1.715 4.009 1.00 96.94 89 GLU A C 1
ATOM 732 O O . GLU A 1 89 ? -7.988 -0.732 4.578 1.00 96.94 89 GLU A O 1
ATOM 737 N N . ILE A 1 90 ? -6.533 -1.630 3.110 1.00 97.38 90 ILE A N 1
ATOM 738 C CA . ILE A 1 90 ? -5.995 -0.369 2.606 1.00 97.38 90 ILE A CA 1
ATOM 739 C C . ILE A 1 90 ? -6.171 -0.309 1.101 1.00 97.38 90 ILE A C 1
ATOM 741 O O . ILE A 1 90 ? -5.668 -1.157 0.363 1.00 97.38 90 ILE A O 1
ATOM 745 N N . ASP A 1 91 ? -6.880 0.721 0.647 1.00 96.62 91 ASP A N 1
ATOM 746 C CA . ASP A 1 91 ? -7.119 1.036 -0.762 1.00 96.62 91 ASP A CA 1
ATOM 747 C C . ASP A 1 91 ? -7.674 -0.107 -1.615 1.00 96.62 91 ASP A C 1
ATOM 749 O O . ASP A 1 91 ? -7.594 -0.071 -2.842 1.00 96.62 91 ASP A O 1
ATOM 753 N N . ASN A 1 92 ? -8.263 -1.116 -0.974 1.00 93.94 92 ASN A N 1
ATOM 754 C CA . ASN A 1 92 ? -8.674 -2.374 -1.590 1.00 93.94 92 ASN A CA 1
ATOM 755 C C . ASN A 1 92 ? -7.496 -3.144 -2.227 1.00 93.94 92 ASN A C 1
ATOM 757 O O . ASN A 1 92 ? -7.716 -4.095 -2.975 1.00 93.94 92 ASN A O 1
ATOM 761 N N . ALA A 1 93 ? -6.259 -2.733 -1.935 1.00 96.00 93 ALA A N 1
ATOM 762 C CA . ALA A 1 93 ? -5.024 -3.312 -2.438 1.00 96.00 93 ALA A CA 1
ATOM 763 C C . ALA A 1 93 ? -4.381 -4.206 -1.379 1.00 96.00 93 ALA A C 1
ATOM 765 O O . ALA A 1 93 ? -4.101 -5.365 -1.660 1.00 96.00 93 ALA A O 1
ATOM 766 N N . TRP A 1 94 ? -4.199 -3.704 -0.159 1.00 96.75 94 TRP A N 1
ATOM 767 C CA . TRP A 1 94 ? -3.634 -4.482 0.939 1.00 96.75 94 TRP A CA 1
ATOM 768 C C . TRP A 1 94 ? -4.716 -4.948 1.891 1.00 96.75 94 TRP A C 1
ATOM 770 O O . TRP A 1 94 ? -5.627 -4.188 2.220 1.00 96.75 94 TRP A O 1
ATOM 780 N N . LYS A 1 95 ? -4.609 -6.202 2.325 1.00 95.88 95 LYS A N 1
ATOM 781 C CA . LYS A 1 95 ? -5.550 -6.817 3.254 1.00 95.88 95 LYS A CA 1
ATOM 782 C C . LYS A 1 95 ? -4.809 -7.572 4.343 1.00 95.88 95 LYS A C 1
ATOM 784 O O . LYS A 1 95 ? -3.839 -8.274 4.066 1.00 95.88 95 LYS A O 1
ATOM 789 N N . TYR A 1 96 ? -5.326 -7.468 5.552 1.00 96.31 96 TYR A N 1
ATOM 790 C CA . TYR A 1 96 ? -5.002 -8.308 6.692 1.00 96.31 96 TYR A CA 1
ATOM 791 C C . TYR A 1 96 ? -6.312 -8.855 7.249 1.00 96.31 96 TYR A C 1
ATOM 793 O O . TYR A 1 96 ? -7.285 -8.107 7.340 1.00 96.31 96 TYR A O 1
ATOM 801 N N . ASP A 1 97 ? -6.375 -10.148 7.560 1.00 92.81 97 ASP A N 1
ATOM 802 C CA . ASP A 1 97 ? -7.624 -10.798 7.977 1.00 92.81 97 ASP A CA 1
ATOM 803 C C . ASP A 1 97 ? -7.584 -11.453 9.363 1.00 92.81 97 ASP A C 1
ATOM 805 O O . ASP A 1 97 ? -8.564 -12.101 9.737 1.00 92.81 97 ASP A O 1
ATOM 809 N N . GLY A 1 98 ? -6.472 -11.310 10.094 1.00 88.00 98 GLY A N 1
ATOM 810 C CA . GLY A 1 98 ? -6.267 -11.869 11.434 1.00 88.00 98 GLY A CA 1
ATOM 811 C C . GLY A 1 98 ? -6.119 -13.393 11.481 1.00 88.00 98 GLY A C 1
ATOM 812 O O . GLY A 1 98 ? -5.566 -13.929 12.436 1.00 88.00 98 GLY A O 1
ATOM 813 N N . THR A 1 99 ? -6.549 -14.117 10.441 1.00 84.50 99 THR A N 1
ATOM 814 C CA . THR A 1 99 ? -6.454 -15.586 10.373 1.00 84.50 99 THR A CA 1
ATOM 815 C C . THR A 1 99 ? -5.079 -16.058 9.927 1.00 84.50 99 THR A C 1
ATOM 817 O O . THR A 1 99 ? -4.645 -17.161 10.265 1.00 84.50 99 THR A O 1
ATOM 820 N N . LYS A 1 100 ? -4.394 -15.223 9.145 1.00 78.81 100 LYS A N 1
ATOM 821 C CA . LYS A 1 100 ? -3.012 -15.417 8.729 1.00 78.81 100 LYS A CA 1
ATOM 822 C C . LYS A 1 100 ? -2.212 -14.226 9.212 1.00 78.81 100 LYS A C 1
ATOM 824 O O . LYS A 1 100 ? -2.589 -13.086 8.953 1.00 78.81 100 LYS A O 1
ATOM 829 N N . ASP A 1 101 ? -1.076 -14.497 9.845 1.00 78.69 101 ASP A N 1
ATOM 830 C CA . ASP A 1 101 ? -0.116 -13.475 10.275 1.00 78.69 101 ASP A CA 1
ATOM 831 C C . ASP A 1 101 ? 0.680 -12.939 9.071 1.00 78.69 101 ASP A C 1
ATOM 833 O O . ASP A 1 101 ? 1.902 -13.015 8.992 1.00 78.69 101 ASP A O 1
ATOM 837 N N . SER A 1 102 ? -0.039 -12.524 8.028 1.00 85.19 102 SER A N 1
ATOM 838 C CA . SER A 1 102 ? 0.542 -12.064 6.778 1.00 85.19 102 SER A CA 1
ATOM 839 C C . SER A 1 102 ? -0.391 -11.090 6.080 1.00 85.19 102 SER A C 1
ATOM 841 O O . SER A 1 102 ? -1.558 -11.401 5.831 1.00 85.19 102 SER A O 1
ATOM 843 N N . VAL A 1 103 ? 0.164 -9.961 5.660 1.00 92.56 103 VAL A N 1
ATOM 844 C CA . VAL A 1 103 ? -0.491 -9.040 4.735 1.00 92.56 103 VAL A CA 1
ATOM 845 C C . VAL A 1 103 ? -0.566 -9.660 3.334 1.00 92.56 103 VAL A C 1
ATOM 847 O O . VAL A 1 103 ? 0.364 -10.327 2.869 1.00 92.56 103 VAL A O 1
ATOM 850 N N . ILE A 1 104 ? -1.691 -9.451 2.652 1.00 93.00 104 ILE A N 1
ATOM 851 C CA . ILE A 1 104 ? -1.993 -9.994 1.325 1.00 93.00 104 ILE A CA 1
ATOM 852 C C . ILE A 1 104 ? -2.229 -8.842 0.348 1.00 93.00 104 ILE A C 1
ATOM 854 O O . ILE A 1 104 ? -3.018 -7.936 0.623 1.00 93.00 104 ILE A O 1
ATOM 858 N N . LEU A 1 105 ? -1.570 -8.905 -0.813 1.00 94.56 105 LEU A N 1
ATOM 859 C CA . LEU A 1 105 ? -1.847 -8.023 -1.946 1.00 94.56 105 LEU A CA 1
ATOM 860 C C . LEU A 1 105 ? -3.022 -8.585 -2.750 1.00 94.56 105 LEU A C 1
ATOM 862 O O . LEU A 1 105 ? -3.013 -9.750 -3.142 1.00 94.56 105 LEU A O 1
ATOM 866 N N . ALA A 1 106 ? -4.028 -7.765 -3.023 1.00 93.31 106 ALA A N 1
ATOM 867 C CA . ALA A 1 106 ? -5.168 -8.148 -3.838 1.00 93.31 106 ALA A CA 1
ATOM 868 C C . ALA A 1 106 ? -4.733 -8.479 -5.275 1.00 93.31 106 ALA A C 1
ATOM 870 O O . ALA A 1 106 ? -3.890 -7.797 -5.854 1.00 93.31 106 ALA A O 1
ATOM 871 N N . ASN A 1 107 ? -5.371 -9.484 -5.883 1.00 91.38 107 ASN A N 1
ATOM 872 C CA . ASN A 1 107 ? -5.131 -9.867 -7.284 1.00 91.38 107 ASN A CA 1
ATOM 873 C C . ASN A 1 107 ? -5.447 -8.753 -8.288 1.00 91.38 107 ASN A C 1
ATOM 875 O O . ASN A 1 107 ? -4.931 -8.756 -9.404 1.00 91.38 107 ASN A O 1
ATOM 879 N N . PHE A 1 108 ? -6.318 -7.825 -7.894 1.00 90.50 108 PHE A N 1
ATOM 880 C CA . PHE A 1 108 ? -6.708 -6.661 -8.669 1.00 90.50 108 PHE A CA 1
ATOM 881 C C . PHE A 1 108 ? -6.871 -5.484 -7.713 1.00 90.50 108 PHE A C 1
ATOM 883 O O . PHE A 1 108 ? -7.512 -5.619 -6.671 1.00 90.50 108 PHE A O 1
ATOM 890 N N . PHE A 1 109 ? -6.316 -4.334 -8.079 1.00 92.81 109 PHE A N 1
ATOM 891 C CA . PHE A 1 109 ? -6.459 -3.092 -7.330 1.00 92.81 109 PHE A CA 1
ATOM 892 C C . PHE A 1 109 ? -6.604 -1.909 -8.285 1.00 92.81 109 PHE A C 1
ATOM 894 O O . PHE A 1 109 ? -6.152 -1.943 -9.432 1.00 92.81 109 PHE A O 1
ATOM 901 N N . ASP A 1 110 ? -7.236 -0.844 -7.803 1.00 92.06 110 ASP A N 1
ATOM 902 C CA . ASP A 1 110 ? -7.397 0.383 -8.572 1.00 92.06 110 ASP A CA 1
ATOM 903 C C . ASP A 1 110 ? -6.115 1.222 -8.501 1.00 92.06 110 ASP A C 1
ATOM 905 O O . ASP A 1 110 ? -5.775 1.802 -7.465 1.00 92.06 110 ASP A O 1
ATOM 909 N N . LYS A 1 111 ? -5.416 1.321 -9.636 1.00 91.06 111 LYS A N 1
ATOM 910 C CA . LYS A 1 111 ? -4.216 2.152 -9.806 1.00 91.06 111 LYS A CA 1
ATOM 911 C C . LYS A 1 111 ? -4.443 3.603 -9.371 1.00 91.06 111 LYS A C 1
ATOM 913 O O . LYS A 1 111 ? -3.532 4.208 -8.812 1.00 91.06 111 LYS A O 1
ATOM 918 N N . SER A 1 112 ? -5.604 4.190 -9.660 1.00 92.31 112 SER A N 1
ATOM 919 C CA . SER A 1 112 ? -5.889 5.591 -9.332 1.00 92.31 112 SER A CA 1
ATOM 920 C C . SER A 1 112 ? -5.993 5.806 -7.822 1.00 92.31 112 SER A C 1
ATOM 922 O O . SER A 1 112 ? -5.473 6.794 -7.305 1.00 92.31 112 SER A O 1
ATOM 924 N N . LYS A 1 113 ? -6.572 4.836 -7.106 1.00 93.25 113 LYS A N 1
ATOM 925 C CA . LYS A 1 113 ? -6.679 4.847 -5.645 1.00 93.25 113 LYS A CA 1
ATOM 926 C C . LYS A 1 113 ? -5.320 4.609 -4.989 1.00 93.25 113 LYS A C 1
ATOM 928 O O . LYS A 1 113 ? -4.902 5.398 -4.139 1.00 93.25 113 LYS A O 1
ATOM 933 N N . VAL A 1 114 ? -4.587 3.592 -5.452 1.00 94.44 114 VAL A N 1
ATOM 934 C CA . VAL A 1 114 ? -3.233 3.271 -4.972 1.00 94.44 114 VAL A CA 1
ATOM 935 C C . VAL A 1 114 ? -2.273 4.438 -5.181 1.00 94.44 114 VAL A C 1
ATOM 937 O O . VAL A 1 114 ? -1.551 4.790 -4.255 1.00 94.44 114 VAL A O 1
ATOM 940 N N . ASN A 1 115 ? -2.310 5.092 -6.340 1.00 94.56 115 ASN A N 1
ATOM 941 C CA . ASN A 1 115 ? -1.419 6.215 -6.645 1.00 94.56 115 ASN A CA 1
ATOM 942 C C . ASN A 1 115 ? -1.927 7.568 -6.151 1.00 94.56 115 ASN A C 1
ATOM 944 O O . ASN A 1 115 ? -1.286 8.589 -6.402 1.00 94.56 115 ASN A O 1
ATOM 948 N N . SER A 1 116 ? -3.077 7.605 -5.476 1.00 94.25 116 SER A N 1
ATOM 949 C CA . SER A 1 116 ? -3.551 8.845 -4.880 1.00 94.25 116 SER A CA 1
ATOM 950 C C . SER A 1 116 ? -2.602 9.285 -3.761 1.00 94.25 116 SER A C 1
ATOM 952 O O . SER A 1 116 ? -2.032 8.457 -3.052 1.00 94.25 116 SER A O 1
ATOM 954 N N . GLY A 1 117 ? -2.483 10.598 -3.538 1.00 94.69 117 GLY A N 1
ATOM 955 C CA . GLY A 1 117 ? -1.759 11.165 -2.387 1.00 94.69 117 GLY A CA 1
ATOM 956 C C . GLY A 1 117 ? -2.454 10.921 -1.039 1.00 94.69 117 GLY A C 1
ATOM 957 O O . GLY A 1 117 ? -2.269 11.679 -0.083 1.00 94.69 117 GLY A O 1
ATOM 958 N N . LYS A 1 118 ? -3.331 9.915 -0.977 1.00 96.38 118 LYS A N 1
ATOM 959 C CA . LYS A 1 118 ? -4.074 9.488 0.198 1.00 96.38 118 LYS A CA 1
ATOM 960 C C . LYS A 1 118 ? -3.995 7.970 0.345 1.00 96.38 118 LYS A C 1
ATOM 962 O O . LYS A 1 118 ? -3.928 7.229 -0.633 1.00 96.38 118 LYS A O 1
ATOM 967 N N . LEU A 1 119 ? -4.017 7.528 1.589 1.00 97.12 119 LEU A N 1
ATOM 968 C CA . LEU A 1 119 ? -4.211 6.154 2.018 1.00 97.12 119 LEU A CA 1
ATOM 969 C C . LEU A 1 119 ? -5.616 6.083 2.608 1.00 97.12 119 LEU A C 1
ATOM 971 O O . LEU A 1 119 ? -5.899 6.810 3.560 1.00 97.12 119 LEU A O 1
ATOM 975 N N . TYR A 1 120 ? -6.496 5.259 2.045 1.00 97.62 120 TYR A N 1
ATOM 976 C CA . TYR A 1 120 ? -7.816 4.989 2.612 1.00 97.62 120 TYR A CA 1
ATOM 977 C C . TYR A 1 120 ? -7.776 3.656 3.345 1.00 97.62 120 TYR A C 1
ATOM 979 O O . TYR A 1 120 ? -7.417 2.646 2.741 1.00 97.62 120 TYR A O 1
ATOM 987 N N . TYR A 1 121 ? -8.154 3.653 4.620 1.00 97.75 121 TYR A N 1
ATOM 988 C CA . TYR A 1 121 ? -8.147 2.452 5.447 1.00 97.75 121 TYR A CA 1
ATOM 989 C C . TYR A 1 121 ? -9.541 2.126 5.975 1.00 97.75 121 TYR A C 1
ATOM 991 O O . TYR A 1 121 ? -10.374 3.012 6.188 1.00 97.75 121 TYR A O 1
ATOM 999 N N . GLN A 1 122 ? -9.757 0.842 6.228 1.00 97.56 122 GLN A N 1
ATOM 1000 C CA . GLN A 1 122 ? -10.885 0.318 6.979 1.00 97.56 122 GLN A CA 1
ATOM 1001 C C . GLN A 1 122 ? -10.371 -0.740 7.955 1.00 97.56 122 GLN A C 1
ATOM 1003 O O . GLN A 1 122 ? -9.671 -1.658 7.545 1.00 97.56 122 GLN A O 1
ATOM 1008 N N . ILE A 1 123 ? -10.735 -0.613 9.226 1.00 97.06 123 ILE A N 1
ATOM 1009 C CA . ILE A 1 123 ? -10.410 -1.524 10.322 1.00 97.06 123 ILE A CA 1
ATOM 1010 C C . ILE A 1 123 ? -11.736 -2.074 10.844 1.00 97.06 123 ILE A C 1
ATOM 1012 O O . ILE A 1 123 ? -12.628 -1.318 11.224 1.00 97.06 123 ILE A O 1
ATOM 1016 N N . ASN A 1 124 ? -11.885 -3.390 10.830 1.00 95.50 124 ASN A N 1
ATOM 1017 C CA . ASN A 1 124 ? -13.032 -4.106 11.369 1.00 95.50 124 ASN A CA 1
ATOM 1018 C C . ASN A 1 124 ? -12.541 -5.022 12.493 1.00 95.50 124 ASN A C 1
ATOM 1020 O O . ASN A 1 124 ? -11.588 -5.777 12.291 1.00 95.50 124 ASN A O 1
ATOM 1024 N N . TYR A 1 125 ? -13.185 -4.935 13.653 1.00 94.69 125 TYR A N 1
ATOM 1025 C CA . TYR A 1 125 ? -12.896 -5.767 14.813 1.00 94.69 125 TYR A CA 1
ATOM 1026 C C . TYR A 1 125 ? -14.048 -6.746 15.015 1.00 94.69 125 TYR A C 1
ATOM 1028 O O . TYR A 1 125 ? -15.159 -6.355 15.355 1.00 94.69 125 TYR A O 1
ATOM 1036 N N . ILE A 1 126 ? -13.801 -8.028 14.744 1.00 91.12 126 ILE A N 1
ATOM 1037 C CA . ILE A 1 126 ? -14.885 -9.011 14.581 1.00 91.12 126 ILE A CA 1
ATOM 1038 C C . ILE A 1 126 ? -15.536 -9.451 15.894 1.00 91.12 126 ILE A C 1
ATOM 1040 O O . ILE A 1 126 ? -16.627 -10.020 15.864 1.00 91.12 126 ILE A O 1
ATOM 1044 N N . ASP A 1 127 ? -14.863 -9.216 17.016 1.00 88.50 127 ASP A N 1
ATOM 1045 C CA . ASP A 1 127 ? -15.360 -9.542 18.353 1.00 88.50 127 ASP A CA 1
ATOM 1046 C C . ASP A 1 127 ? -16.485 -8.613 18.799 1.00 88.50 127 ASP A C 1
ATOM 1048 O O . ASP A 1 127 ? -17.289 -8.976 19.656 1.00 88.50 127 ASP A O 1
ATOM 1052 N N . GLU A 1 128 ? -16.579 -7.442 18.175 1.00 85.38 128 GLU A N 1
ATOM 1053 C CA . GLU A 1 128 ? -17.592 -6.460 18.485 1.00 85.38 128 GLU A CA 1
ATOM 1054 C C . GLU A 1 128 ? -18.528 -6.263 17.290 1.00 85.38 128 GLU A C 1
ATOM 1056 O O . GLU A 1 128 ? -18.138 -5.977 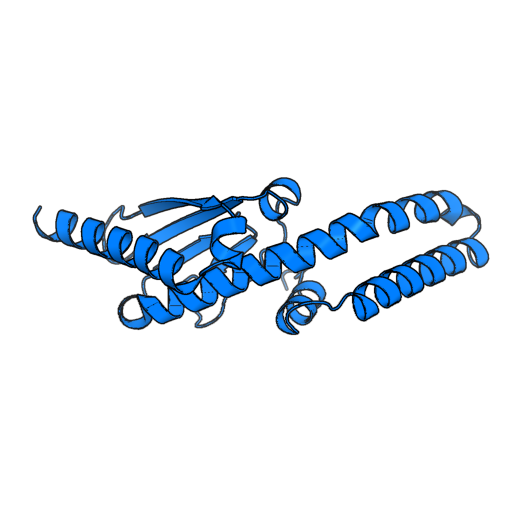16.151 1.00 85.38 128 GLU A O 1
ATOM 1061 N N . LYS A 1 129 ? -19.821 -6.483 17.532 1.00 81.81 129 LYS A N 1
ATOM 1062 C CA . LYS A 1 129 ? -20.806 -6.521 16.458 1.00 81.81 129 LYS A CA 1
ATOM 1063 C C . LYS A 1 129 ? -20.918 -5.142 15.811 1.00 81.81 129 LYS A C 1
ATOM 1065 O O . 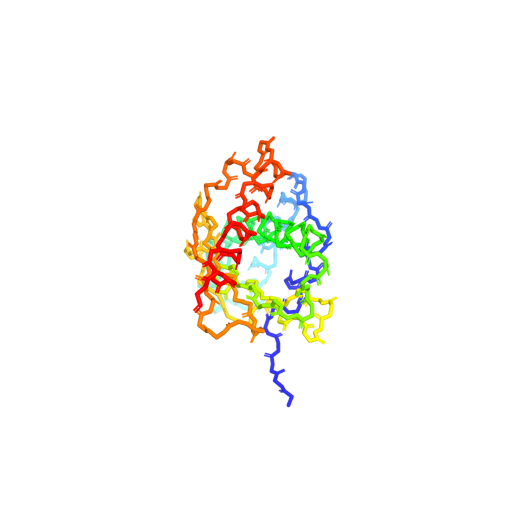LYS A 1 129 ? -21.327 -4.184 16.448 1.00 81.81 129 LYS A O 1
ATOM 1070 N N . SER A 1 130 ? -20.654 -5.092 14.506 1.00 83.00 130 SER A N 1
ATOM 1071 C CA . SER A 1 130 ? -20.729 -3.871 13.692 1.00 83.00 130 SER A CA 1
ATOM 1072 C C . SER A 1 130 ? -19.625 -2.837 13.956 1.00 83.00 130 SER A C 1
ATOM 1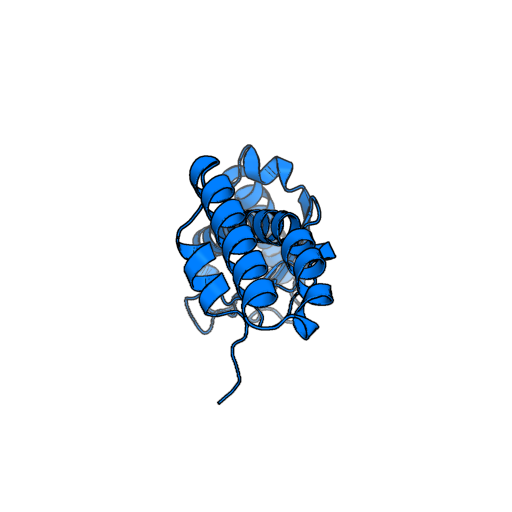074 O O . SER A 1 130 ? -19.746 -1.713 13.463 1.00 83.00 130 SER A O 1
ATOM 1076 N N . PHE A 1 131 ? -18.520 -3.211 14.613 1.00 92.31 131 PHE A N 1
ATOM 1077 C CA . PHE A 1 131 ? -17.369 -2.322 14.741 1.00 92.31 131 PHE A CA 1
ATOM 1078 C C . PHE A 1 131 ? -16.647 -2.146 13.401 1.00 92.31 131 PHE A C 1
ATOM 1080 O O . PHE A 1 131 ? -16.024 -3.067 12.862 1.00 92.31 131 PHE A O 1
ATOM 1087 N N . VAL A 1 132 ? -16.710 -0.930 12.861 1.00 93.81 132 VAL A N 1
ATOM 1088 C CA . VAL A 1 132 ? -15.943 -0.524 11.682 1.00 93.81 132 VAL A CA 1
ATOM 1089 C C . VAL A 1 132 ? -15.417 0.892 11.883 1.00 93.81 132 VAL A C 1
ATOM 1091 O O . VAL A 1 132 ? -16.186 1.846 12.026 1.00 93.81 132 VAL A O 1
ATOM 1094 N N . LEU A 1 133 ? -14.097 1.034 11.820 1.00 95.94 133 LEU A N 1
ATOM 1095 C CA . LEU A 1 133 ? -13.408 2.312 11.746 1.00 95.94 133 LEU A CA 1
ATOM 1096 C C . LEU A 1 133 ? -12.886 2.511 10.322 1.00 95.94 133 LEU A C 1
ATOM 1098 O O . LEU A 1 133 ? -12.158 1.675 9.799 1.00 95.94 133 LEU A O 1
ATOM 1102 N N . ALA A 1 134 ? -13.249 3.616 9.680 1.00 96.38 134 ALA A N 1
ATOM 1103 C CA . ALA A 1 134 ? -12.777 3.947 8.340 1.00 96.38 134 ALA A CA 1
ATOM 1104 C C . ALA A 1 134 ? -12.248 5.378 8.306 1.00 96.38 134 ALA A C 1
ATOM 1106 O O . ALA A 1 134 ? -12.821 6.277 8.924 1.00 96.38 134 ALA A O 1
ATOM 1107 N N . GLY A 1 135 ? -11.174 5.595 7.555 1.00 96.50 135 GLY A N 1
ATOM 1108 C CA . GLY A 1 135 ? -10.529 6.897 7.489 1.00 96.50 135 GLY A CA 1
ATOM 1109 C C . GLY A 1 135 ? -9.642 7.069 6.268 1.00 96.50 135 GLY A C 1
ATOM 1110 O O . GLY A 1 135 ? -9.512 6.190 5.414 1.00 96.50 135 GLY A O 1
ATOM 1111 N N . SER A 1 136 ? -9.043 8.255 6.170 1.00 96.94 136 SER A N 1
ATOM 1112 C CA . SER A 1 136 ? -8.065 8.550 5.128 1.00 96.94 136 SER A CA 1
ATOM 1113 C C . SER A 1 136 ? -6.933 9.416 5.655 1.00 96.94 136 SER A C 1
ATOM 1115 O O . SER A 1 136 ? -7.177 10.376 6.386 1.00 96.94 136 SER A O 1
ATOM 1117 N N . ILE A 1 137 ? -5.714 9.116 5.228 1.00 96.94 137 ILE A N 1
ATOM 1118 C CA . ILE A 1 137 ? -4.484 9.799 5.626 1.00 96.94 137 ILE A CA 1
ATOM 1119 C C . ILE A 1 137 ? -3.810 10.342 4.370 1.00 96.94 137 ILE A C 1
ATOM 1121 O O . ILE A 1 137 ? -3.787 9.673 3.344 1.00 96.94 137 ILE A O 1
ATOM 1125 N N . LYS A 1 138 ? -3.246 11.552 4.419 1.00 96.62 138 LYS A N 1
ATOM 1126 C CA . LYS A 1 138 ? -2.395 12.048 3.324 1.00 96.62 138 LYS A CA 1
ATOM 1127 C C . LYS A 1 138 ? -1.051 11.322 3.357 1.00 96.62 138 LYS A C 1
ATOM 1129 O O . LYS A 1 138 ? -0.419 11.309 4.407 1.00 96.62 138 LYS A O 1
ATOM 1134 N N . THR A 1 139 ? -0.584 10.797 2.228 1.00 93.38 139 THR A N 1
ATOM 1135 C CA . THR A 1 139 ? 0.677 10.030 2.165 1.00 93.38 139 THR A CA 1
ATOM 1136 C C . THR A 1 139 ? 1.891 10.856 2.596 1.00 93.38 139 THR A C 1
ATOM 1138 O O . THR A 1 139 ? 2.761 10.339 3.277 1.00 93.38 139 THR A O 1
ATOM 1141 N N . GLU A 1 140 ? 1.887 12.167 2.343 1.00 93.50 140 GLU A N 1
ATOM 1142 C CA . GLU A 1 140 ? 2.922 13.102 2.823 1.00 93.50 140 GLU A CA 1
ATOM 1143 C C . GLU A 1 140 ? 3.087 13.135 4.353 1.00 93.50 140 GLU A C 1
ATOM 1145 O O . GLU A 1 140 ? 4.110 13.603 4.847 1.00 93.50 140 GLU A O 1
ATOM 1150 N N . LYS A 1 141 ? 2.068 12.724 5.125 1.00 94.19 141 LYS A N 1
ATOM 1151 C CA . LYS A 1 141 ? 2.201 12.583 6.582 1.00 94.19 141 LYS A CA 1
ATOM 1152 C C . LYS A 1 141 ? 2.996 11.330 6.945 1.00 94.19 141 LYS A C 1
ATOM 1154 O O . LYS A 1 141 ? 3.799 11.393 7.866 1.00 94.19 141 LYS A O 1
ATOM 1159 N N . LEU A 1 142 ? 2.791 10.241 6.202 1.00 92.19 142 LEU A N 1
ATOM 1160 C CA . LEU A 1 142 ? 3.488 8.969 6.406 1.00 92.19 142 LEU A CA 1
ATOM 1161 C C . LEU A 1 142 ? 4.989 9.129 6.152 1.00 92.19 142 LEU A C 1
ATOM 1163 O O . LEU A 1 142 ? 5.791 8.661 6.945 1.00 92.19 142 LEU A O 1
ATOM 1167 N N . ASP A 1 143 ? 5.357 9.877 5.107 1.00 86.56 143 ASP A N 1
ATOM 1168 C CA . ASP A 1 143 ? 6.760 10.168 4.773 1.00 86.56 143 ASP A CA 1
ATOM 1169 C C . ASP A 1 143 ? 7.483 10.991 5.858 1.00 86.56 143 ASP A C 1
ATOM 1171 O O . ASP A 1 143 ? 8.711 11.019 5.904 1.00 86.56 143 ASP A O 1
ATOM 1175 N N . LYS A 1 144 ? 6.736 11.721 6.697 1.00 90.88 144 LYS A N 1
ATOM 1176 C CA . LYS A 1 144 ? 7.300 12.581 7.746 1.00 90.88 144 LYS A CA 1
ATOM 1177 C C . LYS A 1 144 ? 7.467 11.850 9.066 1.00 90.88 144 LYS A C 1
ATOM 1179 O O . LYS A 1 144 ? 8.493 12.024 9.712 1.00 90.88 144 LYS A O 1
ATOM 1184 N N . ASP A 1 145 ? 6.423 11.145 9.484 1.00 94.56 145 ASP A N 1
ATOM 1185 C CA . ASP A 1 145 ? 6.341 10.527 10.804 1.00 94.56 145 ASP A CA 1
ATOM 1186 C C . ASP A 1 145 ? 5.237 9.464 10.788 1.00 94.56 145 ASP A C 1
ATOM 1188 O O . ASP A 1 145 ? 4.075 9.732 11.106 1.00 94.56 145 ASP A O 1
ATOM 1192 N N . ILE A 1 146 ? 5.585 8.272 10.297 1.00 94.75 146 ILE A N 1
ATOM 1193 C CA . ILE A 1 146 ? 4.639 7.161 10.202 1.00 94.75 146 ILE A CA 1
ATOM 1194 C C . ILE A 1 146 ? 4.162 6.730 11.589 1.00 94.75 146 ILE A C 1
ATOM 1196 O O . ILE A 1 146 ? 2.964 6.527 11.762 1.00 94.75 146 ILE A O 1
ATOM 1200 N N . ASP A 1 147 ? 5.060 6.693 12.574 1.00 96.00 147 ASP A N 1
ATOM 1201 C CA . ASP A 1 147 ? 4.777 6.239 13.935 1.00 96.00 147 ASP A CA 1
ATOM 1202 C C . ASP A 1 147 ? 3.720 7.122 14.596 1.00 96.00 147 ASP A C 1
ATOM 1204 O O . ASP A 1 147 ? 2.705 6.620 15.072 1.00 96.00 147 ASP A O 1
ATOM 1208 N N . LYS A 1 148 ? 3.860 8.449 14.499 1.00 96.69 148 LYS A N 1
ATOM 1209 C CA . LYS A 1 148 ? 2.841 9.375 15.007 1.00 96.69 148 LYS A CA 1
ATOM 1210 C C . LYS A 1 148 ? 1.477 9.182 14.346 1.00 96.69 148 LYS A C 1
ATOM 1212 O O . LYS A 1 148 ? 0.437 9.314 14.988 1.00 96.69 148 LYS A O 1
ATOM 1217 N N . VAL A 1 149 ? 1.451 8.924 13.039 1.00 97.44 149 VAL A N 1
ATOM 1218 C CA . VAL A 1 149 ? 0.183 8.682 12.337 1.00 97.44 149 VAL A CA 1
ATOM 1219 C C . VAL A 1 149 ? -0.442 7.363 12.794 1.00 97.44 149 VAL A C 1
ATOM 1221 O O . VAL A 1 149 ? -1.665 7.283 12.897 1.00 97.44 149 VAL A O 1
ATOM 1224 N N . ILE A 1 150 ? 0.372 6.342 13.064 1.00 97.94 150 ILE A N 1
ATOM 1225 C CA . ILE A 1 150 ? -0.090 5.070 13.621 1.00 97.94 150 ILE A CA 1
ATOM 1226 C C . ILE A 1 150 ? -0.674 5.286 15.016 1.00 97.94 150 ILE A C 1
ATOM 1228 O O . ILE A 1 150 ? -1.799 4.849 15.244 1.00 97.94 150 ILE A O 1
ATOM 1232 N N . GLU A 1 151 ? 0.012 6.023 15.894 1.00 97.62 151 GLU A N 1
ATOM 1233 C CA . GLU A 1 151 ? -0.498 6.402 17.221 1.00 97.62 151 GLU A CA 1
ATOM 1234 C C . GLU A 1 151 ? -1.879 7.070 17.119 1.00 97.62 151 GLU A C 1
ATOM 1236 O O . GLU A 1 151 ? -2.827 6.614 17.753 1.00 97.62 151 GLU A O 1
ATOM 1241 N N . GLU A 1 152 ? -2.045 8.065 16.235 1.00 97.31 152 GLU A N 1
ATOM 1242 C CA . GLU A 1 152 ? -3.336 8.743 16.016 1.00 97.31 152 GLU A CA 1
ATOM 1243 C C . GLU A 1 152 ? -4.462 7.765 15.610 1.00 97.31 152 GLU A C 1
ATOM 1245 O O . GLU A 1 152 ? -5.623 7.946 15.990 1.00 97.31 152 GLU A O 1
ATOM 1250 N N . VAL A 1 153 ? -4.150 6.735 14.816 1.00 97.81 153 VAL A N 1
ATOM 1251 C CA . VAL A 1 153 ? -5.129 5.729 14.367 1.00 97.81 153 VAL A CA 1
ATOM 1252 C C . VAL A 1 153 ? -5.432 4.709 15.464 1.00 97.81 153 VAL A C 1
ATOM 1254 O O . VAL A 1 153 ? -6.592 4.323 15.620 1.00 97.81 153 VAL A O 1
ATOM 1257 N N . VAL A 1 154 ? -4.421 4.287 16.224 1.00 97.62 154 VAL A N 1
ATOM 1258 C CA . VAL A 1 154 ? -4.561 3.359 17.355 1.00 97.62 154 VAL A CA 1
ATOM 1259 C C . VAL A 1 154 ? -5.388 3.996 18.467 1.00 97.62 154 VAL A C 1
ATOM 1261 O O . VAL A 1 154 ? -6.347 3.382 18.930 1.00 97.62 154 VAL A O 1
ATOM 1264 N N . ASP A 1 155 ? -5.101 5.245 18.830 1.00 97.19 155 ASP A N 1
ATOM 1265 C CA . ASP A 1 155 ? -5.868 5.990 19.832 1.00 97.19 155 ASP A CA 1
ATOM 1266 C C . ASP A 1 155 ? -7.342 6.102 19.432 1.00 97.19 155 ASP A C 1
ATOM 1268 O O . ASP A 1 155 ? -8.243 5.879 20.244 1.00 97.19 155 ASP A O 1
ATOM 1272 N N . LEU A 1 156 ? -7.607 6.390 18.153 1.00 96.88 156 LEU A N 1
ATOM 1273 C CA . LEU A 1 156 ? -8.968 6.454 17.627 1.00 96.88 156 LEU A CA 1
ATOM 1274 C C . LEU A 1 156 ? -9.670 5.090 17.670 1.00 96.88 156 LEU A C 1
ATOM 1276 O O . LEU A 1 156 ? -10.860 5.028 17.984 1.00 96.88 156 LEU A O 1
ATOM 1280 N N . PHE A 1 157 ? -8.951 4.010 17.357 1.00 96.50 157 PHE A N 1
ATOM 1281 C CA . PHE A 1 157 ? -9.462 2.644 17.457 1.00 96.50 157 PHE A CA 1
ATOM 1282 C C . PHE A 1 157 ? -9.849 2.301 18.901 1.00 96.50 157 PHE A C 1
ATOM 1284 O O . PHE A 1 157 ? -10.991 1.912 19.139 1.00 96.50 157 PHE A O 1
ATOM 1291 N N . LEU A 1 158 ? -8.943 2.510 19.860 1.00 95.38 158 LEU A N 1
ATOM 1292 C CA . LEU A 1 158 ? -9.165 2.196 21.274 1.00 95.38 158 LEU A CA 1
ATOM 1293 C C . LEU A 1 158 ? -10.265 3.061 21.895 1.00 95.38 158 LEU A C 1
ATOM 1295 O O . LEU A 1 158 ? -11.099 2.555 22.640 1.00 95.38 158 LEU A O 1
ATOM 1299 N N . SER A 1 159 ? -10.312 4.353 21.557 1.00 94.44 159 SER A N 1
ATOM 1300 C CA . SER A 1 159 ? -11.379 5.249 22.015 1.00 94.44 159 SER A CA 1
ATOM 1301 C C . SER A 1 159 ? -12.753 4.759 21.560 1.00 94.44 159 SER A C 1
ATOM 1303 O O . SER A 1 159 ? -13.680 4.718 22.362 1.00 94.44 159 SER A O 1
ATOM 1305 N N . ARG A 1 160 ? -12.886 4.363 20.287 1.00 91.88 160 ARG A N 1
ATOM 1306 C CA . ARG A 1 160 ? -14.138 3.821 19.740 1.00 91.88 160 ARG A CA 1
ATOM 1307 C C . ARG A 1 160 ? -14.518 2.480 20.357 1.00 91.88 160 ARG A C 1
ATOM 1309 O O . ARG A 1 160 ? -15.702 2.226 20.522 1.00 91.88 160 ARG A O 1
ATOM 1316 N N . LEU A 1 161 ? -13.533 1.634 20.650 1.00 90.50 161 LEU A N 1
ATOM 1317 C CA . LEU A 1 161 ? -13.760 0.326 21.259 1.00 90.50 161 LEU A CA 1
ATOM 1318 C C . LEU A 1 161 ? -14.337 0.488 22.676 1.00 90.50 161 LEU A C 1
ATOM 1320 O O . LEU A 1 161 ? -15.363 -0.096 23.003 1.00 90.50 161 LEU A O 1
ATOM 1324 N N . ASN A 1 162 ? -13.748 1.384 23.474 1.00 87.19 162 ASN A N 1
ATOM 1325 C CA . ASN A 1 162 ? -14.202 1.653 24.840 1.00 87.19 162 ASN A CA 1
ATOM 1326 C C . ASN A 1 162 ? -15.601 2.302 24.901 1.00 87.19 162 ASN A C 1
ATOM 1328 O O . ASN A 1 162 ? -16.359 2.018 25.821 1.00 87.19 162 ASN A O 1
ATOM 1332 N N . GLU A 1 163 ? -15.971 3.151 23.932 1.00 82.38 163 GLU A N 1
ATOM 1333 C CA . GLU A 1 163 ? -17.328 3.733 23.845 1.00 82.38 163 GLU A CA 1
ATOM 1334 C C . GLU A 1 163 ? -18.423 2.667 23.662 1.00 82.38 163 GLU A C 1
ATOM 1336 O O . GLU A 1 163 ? -19.572 2.872 24.064 1.00 82.38 163 GLU A O 1
ATOM 1341 N N . ASN A 1 164 ? -18.083 1.538 23.041 1.00 65.12 164 ASN A N 1
ATOM 1342 C CA . ASN A 1 164 ? -19.032 0.466 22.775 1.00 65.12 164 ASN A CA 1
ATOM 1343 C C . ASN A 1 164 ? -19.134 -0.547 23.924 1.00 65.12 164 ASN A C 1
ATOM 1345 O O . ASN A 1 164 ? -20.194 -1.145 24.079 1.00 65.12 164 ASN A O 1
ATOM 1349 N N . ASP A 1 165 ? -18.102 -0.686 24.765 1.00 61.91 165 ASP A N 1
ATOM 1350 C CA . ASP A 1 165 ? -18.154 -1.504 25.989 1.00 61.91 165 ASP A CA 1
ATOM 1351 C C . ASP A 1 165 ? -19.063 -0.899 27.085 1.00 61.91 165 ASP A C 1
ATOM 1353 O O . ASP A 1 165 ? -19.504 -1.606 27.994 1.00 61.91 165 ASP A O 1
ATOM 1357 N N . GLU A 1 166 ? -19.364 0.404 27.016 1.00 56.50 166 GLU A N 1
ATOM 1358 C CA . GLU A 1 166 ? -20.226 1.112 27.980 1.00 56.50 166 GLU A CA 1
ATOM 1359 C C . GLU A 1 166 ? -21.737 1.072 27.642 1.00 56.50 166 GLU A C 1
ATOM 1361 O O . GLU A 1 166 ? -22.541 1.622 28.402 1.00 56.50 166 GLU A O 1
ATOM 1366 N N . ASN A 1 167 ? -22.144 0.414 26.544 1.00 46.19 167 ASN A N 1
ATOM 1367 C CA . ASN A 1 167 ? -23.544 0.292 26.090 1.00 46.19 167 ASN A CA 1
ATOM 1368 C C . ASN A 1 167 ? -24.065 -1.154 26.093 1.00 46.19 167 ASN A C 1
ATOM 1370 O O . ASN A 1 167 ? -25.286 -1.325 26.331 1.00 46.19 167 ASN A O 1
#

pLDDT: mean 88.62, std 9.5, range [46.19, 97.94]